Protein AF-A0AAV0WHA8-F1 (afdb_monomer_lite)

pLDDT: mean 83.79, std 8.93, range [58.94, 94.12]

Foldseek 3Di:
DLLVCVVVVVDDLVVSCVVVVPDSVLSVVLNVCVVVVNDDPVCRPVPPPDPDDQQDDPVVLVVLVVVQVVCVVVVNHDDPFNSQLVVLVVSVVVVTDDPADPVSSGRDPVNVVVSCVVPVVDDDDDPDDCDPVNVVCPDPVNVVVVVVVVVVVD

Sequence (154 aa):
MAVLAVVERSMTYDAVSIRYEVPRSTLQDQVKKVKEGKLNVQQCGLKGLGHYQKVFSIEQENVLVQYLKEMESRLFGLTQNHFKKLVFELAERNNIAHNFNKTNGLAGQDWLKGFLLRHPELSVRIPEPTSAVRAMGFNRPVVNSFYDLLKKCY

Secondary structure (DSSP, 8-state):
-HHHHHHTTSS-HHHHHHHHT--HHHHHHHHHHHHTTSS-TTTTTTS-SSS---SS-HHHHHHHHHHHHHHHHTT-PPPHHHHHHHHHHHHHHTT-----BTTTTB--HHHHHHHHHH-TT---PPPPP--HHHHHHS-HHHHHHHHHHHHHH-

Structure (mmCIF, N/CA/C/O backbone):
data_AF-A0AAV0WHA8-F1
#
_entry.id   AF-A0AAV0WHA8-F1
#
loop_
_atom_site.group_PDB
_atom_site.id
_atom_site.type_symbol
_atom_site.label_atom_id
_atom_site.label_alt_id
_atom_site.label_comp_id
_atom_site.label_asym_id
_atom_site.label_entity_id
_atom_site.label_seq_id
_atom_site.pdbx_PDB_ins_code
_atom_site.Cartn_x
_atom_site.Cartn_y
_atom_site.Cartn_z
_atom_site.occupancy
_atom_site.B_iso_or_equiv
_atom_site.auth_seq_id
_atom_site.auth_comp_id
_atom_site.auth_asym_id
_atom_site.auth_atom_id
_atom_site.pdbx_PDB_model_num
ATOM 1 N N . MET A 1 1 ? -26.537 -7.747 15.542 1.00 68.31 1 MET A N 1
ATOM 2 C CA . MET A 1 1 ? -25.565 -6.922 16.300 1.00 68.31 1 MET A CA 1
ATOM 3 C C . MET A 1 1 ? -25.850 -7.086 17.786 1.00 68.31 1 MET A C 1
ATOM 5 O O . MET A 1 1 ? -26.933 -6.715 18.222 1.00 68.31 1 MET A O 1
ATOM 9 N N . ALA A 1 2 ? -24.916 -7.652 18.555 1.00 77.00 2 ALA A N 1
ATOM 10 C CA . ALA A 1 2 ? -25.132 -7.979 19.969 1.00 77.00 2 ALA A CA 1
ATOM 11 C C . ALA A 1 2 ? -25.497 -6.750 20.833 1.00 77.00 2 ALA A C 1
ATOM 13 O O . ALA A 1 2 ? -26.384 -6.824 21.675 1.00 77.00 2 ALA A O 1
ATOM 14 N N . VAL A 1 3 ? -24.874 -5.594 20.575 1.00 79.38 3 VAL A N 1
ATOM 15 C CA . VAL A 1 3 ? -25.118 -4.351 21.333 1.00 79.38 3 VAL A CA 1
ATOM 16 C C . VAL A 1 3 ? -26.504 -3.754 21.047 1.00 79.38 3 VAL A C 1
ATOM 18 O O . VAL A 1 3 ? -27.157 -3.294 21.979 1.00 79.38 3 VAL A O 1
ATOM 21 N N . LEU A 1 4 ? -26.998 -3.824 19.801 1.00 82.38 4 LEU A N 1
ATOM 22 C CA . LEU A 1 4 ? -28.345 -3.345 19.440 1.00 82.38 4 LEU A CA 1
ATOM 23 C C . LEU A 1 4 ? -29.440 -4.093 20.213 1.00 82.38 4 LEU A C 1
ATOM 25 O O . LEU A 1 4 ? -30.304 -3.457 20.806 1.00 82.38 4 LEU A O 1
ATOM 29 N N . ALA A 1 5 ? -29.338 -5.424 20.305 1.00 80.81 5 ALA A N 1
ATOM 30 C CA . ALA A 1 5 ? -30.323 -6.258 21.001 1.00 80.81 5 ALA A CA 1
ATOM 31 C C . ALA A 1 5 ? -30.472 -5.913 22.498 1.00 80.81 5 ALA A C 1
ATOM 33 O O . ALA A 1 5 ? -31.552 -6.067 23.071 1.00 80.81 5 ALA A O 1
ATOM 34 N N . VAL A 1 6 ? -29.395 -5.428 23.127 1.00 80.75 6 VAL A N 1
ATOM 35 C CA . VAL A 1 6 ? -29.402 -4.969 24.526 1.00 80.75 6 VAL A CA 1
ATOM 36 C C . VAL A 1 6 ? -29.924 -3.533 24.645 1.00 80.75 6 VAL A C 1
ATOM 38 O O . VAL A 1 6 ? -30.650 -3.214 25.587 1.00 80.75 6 VAL A O 1
ATOM 41 N N . VAL A 1 7 ? -29.567 -2.652 23.705 1.00 79.44 7 VAL A N 1
ATOM 42 C CA . VAL A 1 7 ? -29.994 -1.240 23.698 1.00 79.44 7 VAL A CA 1
ATOM 43 C C . VAL A 1 7 ? -31.498 -1.110 23.438 1.00 79.44 7 VAL A C 1
ATOM 45 O O . VAL A 1 7 ? -32.161 -0.337 24.126 1.00 79.44 7 VAL A O 1
ATOM 48 N N . GLU A 1 8 ? -32.052 -1.929 22.544 1.00 82.06 8 GLU A N 1
ATOM 49 C CA . GLU A 1 8 ? -33.491 -2.005 22.241 1.00 82.06 8 GLU A CA 1
ATOM 50 C C . GLU A 1 8 ? -34.308 -2.712 23.342 1.00 82.06 8 GLU A C 1
ATOM 52 O O . GLU A 1 8 ? -35.505 -2.934 23.182 1.00 82.06 8 GLU A O 1
ATOM 57 N N . ARG A 1 9 ? -33.677 -3.080 24.472 1.00 74.44 9 ARG A N 1
ATOM 58 C CA . ARG A 1 9 ? -34.269 -3.845 25.591 1.00 74.44 9 ARG A CA 1
ATOM 59 C C . ARG A 1 9 ? -34.921 -5.173 25.175 1.00 74.44 9 ARG A C 1
ATOM 61 O O . ARG A 1 9 ? -35.712 -5.727 25.931 1.00 74.44 9 ARG A O 1
ATOM 68 N N . SER A 1 10 ? -34.562 -5.703 24.007 1.00 75.94 10 SER A N 1
ATOM 69 C CA . SER A 1 10 ? -35.137 -6.935 23.465 1.00 75.94 10 SER A CA 1
ATOM 70 C C . SER A 1 10 ? -34.588 -8.188 24.165 1.00 75.94 10 SER A C 1
ATOM 72 O O . SER A 1 10 ? -35.291 -9.187 24.294 1.00 75.94 10 SER A O 1
ATOM 74 N N . MET A 1 11 ? -33.341 -8.145 24.658 1.00 82.94 11 MET A N 1
ATOM 75 C CA . MET A 1 11 ? -32.681 -9.281 25.318 1.00 82.94 11 MET A CA 1
ATOM 76 C C . MET A 1 11 ? -31.846 -8.852 26.537 1.00 82.94 11 MET A C 1
ATOM 78 O O . MET A 1 11 ? -31.313 -7.742 26.590 1.00 82.94 11 MET A O 1
ATOM 82 N N . THR A 1 12 ? -31.696 -9.750 27.518 1.00 86.06 12 THR A N 1
ATOM 83 C CA . THR A 1 12 ? -30.811 -9.548 28.680 1.00 86.06 12 THR A CA 1
ATOM 84 C C . THR A 1 12 ? -29.340 -9.747 28.308 1.00 86.06 12 THR A C 1
ATOM 86 O O . THR A 1 12 ? -29.015 -10.442 27.346 1.00 86.06 12 THR A O 1
ATOM 89 N N . TYR A 1 13 ? -28.428 -9.164 29.095 1.00 85.19 13 TYR A N 1
ATOM 90 C CA . TYR A 1 13 ? -26.982 -9.286 28.863 1.00 85.19 13 TYR A CA 1
ATOM 91 C C . TYR A 1 13 ? -26.508 -10.745 28.781 1.00 85.19 13 TYR A C 1
ATOM 93 O O . TYR A 1 13 ? -25.685 -11.055 27.926 1.00 85.19 13 TYR A O 1
ATOM 101 N N . ASP A 1 14 ? -27.044 -11.636 29.622 1.00 84.75 14 ASP A N 1
ATOM 102 C CA . ASP A 1 14 ? -26.670 -13.057 29.620 1.00 84.75 14 ASP A CA 1
ATOM 103 C C . ASP A 1 14 ? -27.203 -13.787 28.382 1.00 84.75 14 ASP A C 1
ATOM 105 O O . ASP A 1 14 ? -26.461 -14.520 27.733 1.00 84.75 14 ASP A O 1
ATOM 109 N N . ALA A 1 15 ? -28.448 -13.517 27.975 1.00 86.88 15 ALA A N 1
ATOM 110 C CA . ALA A 1 15 ? -29.015 -14.100 26.759 1.00 86.88 15 ALA A CA 1
ATOM 111 C C . ALA A 1 15 ? -28.243 -13.672 25.498 1.00 86.88 15 ALA A C 1
ATOM 113 O O . ALA A 1 15 ? -28.038 -14.471 24.587 1.00 86.88 15 ALA A O 1
ATOM 114 N N . VAL A 1 16 ? -27.781 -12.419 25.447 1.00 87.12 16 VAL A N 1
ATOM 115 C CA . VAL A 1 16 ? -26.956 -11.907 24.342 1.00 87.12 16 VAL A CA 1
ATOM 116 C C . VAL A 1 16 ? -25.536 -12.463 24.400 1.00 87.12 16 VAL A C 1
ATOM 118 O O . VAL A 1 16 ? -24.985 -12.798 23.354 1.00 87.12 16 VAL A O 1
ATOM 121 N N . SER A 1 17 ? -24.957 -12.594 25.595 1.00 87.25 17 SER A N 1
ATOM 122 C CA . SER A 1 17 ? -23.616 -13.157 25.774 1.00 87.25 17 SER A CA 1
ATOM 123 C C . SER A 1 17 ? -23.542 -14.593 25.265 1.00 87.25 17 SER A C 1
ATOM 125 O O . SER A 1 17 ? -22.638 -14.918 24.502 1.00 87.25 1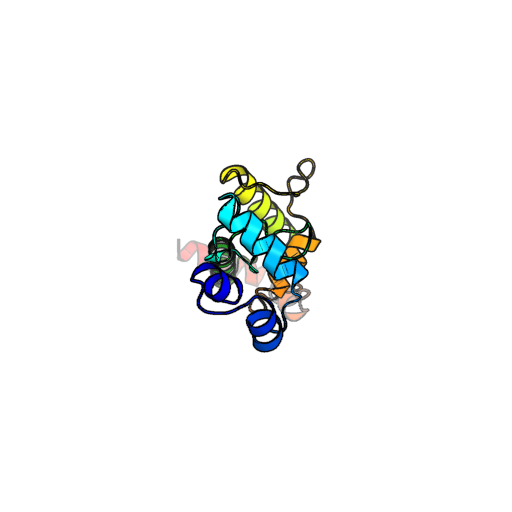7 SER A O 1
ATOM 127 N N . ILE A 1 18 ? -24.544 -15.411 25.600 1.00 87.75 18 ILE A N 1
ATOM 128 C CA . ILE A 1 18 ? -24.637 -16.802 25.147 1.00 87.75 18 ILE A CA 1
ATOM 129 C C . ILE A 1 18 ? -24.920 -16.863 23.641 1.00 87.75 18 ILE A C 1
ATOM 131 O O . ILE A 1 18 ? -24.269 -17.608 22.921 1.00 87.75 18 ILE A O 1
ATOM 135 N N . ARG A 1 19 ? -25.866 -16.058 23.139 1.00 89.00 19 ARG A N 1
ATOM 136 C CA . ARG A 1 19 ? -26.300 -16.122 21.733 1.00 89.00 19 ARG A CA 1
ATOM 137 C C . ARG A 1 19 ? -25.244 -15.649 20.734 1.00 89.00 19 ARG A C 1
ATOM 139 O O . ARG A 1 19 ? -25.228 -16.133 19.609 1.00 89.00 19 ARG A O 1
ATOM 146 N N . TYR A 1 20 ? -24.437 -14.661 21.111 1.00 84.06 20 TYR A N 1
ATOM 147 C CA . TYR A 1 20 ? -23.444 -14.044 20.227 1.00 84.06 20 TYR A CA 1
ATOM 148 C C . TYR A 1 20 ? -21.998 -14.367 20.623 1.00 84.06 20 TYR A C 1
ATOM 150 O O . TYR A 1 20 ? -21.089 -13.798 20.028 1.00 84.06 20 TYR A O 1
ATOM 158 N N . GLU A 1 21 ? -21.788 -15.221 21.630 1.00 86.25 21 GLU A N 1
ATOM 159 C CA . GLU A 1 21 ? -20.464 -15.599 22.155 1.00 86.25 21 GLU A CA 1
ATOM 160 C C . GLU A 1 21 ? -19.572 -14.394 22.510 1.00 86.25 21 GLU A C 1
ATOM 162 O O . GLU A 1 21 ? -18.347 -14.425 22.398 1.00 86.25 21 GLU A O 1
ATOM 167 N N . VAL A 1 22 ? -20.186 -13.297 22.961 1.00 84.19 22 VAL A N 1
ATOM 168 C CA . VAL A 1 22 ? -19.463 -12.095 23.398 1.00 84.19 22 VAL A CA 1
ATOM 169 C C . VAL A 1 22 ? -19.447 -12.053 24.925 1.00 84.19 22 VAL A C 1
ATOM 171 O O . VAL A 1 22 ? -20.519 -12.120 25.536 1.00 84.19 22 VAL A O 1
ATOM 174 N N . PRO A 1 23 ? -18.282 -11.877 25.579 1.00 88.12 23 PRO A N 1
ATOM 175 C CA . PRO A 1 23 ? -18.218 -11.739 27.028 1.00 88.12 23 PRO A CA 1
ATOM 176 C C . PRO A 1 23 ? -19.112 -10.609 27.553 1.00 88.12 23 PRO A C 1
ATOM 178 O O . PRO A 1 23 ? -19.154 -9.500 27.009 1.00 88.12 23 PRO A O 1
ATOM 181 N N . ARG A 1 24 ? -19.797 -10.872 28.668 1.00 87.19 24 ARG A N 1
ATOM 182 C CA . ARG A 1 24 ? -20.704 -9.914 29.320 1.00 87.19 24 ARG A CA 1
ATOM 183 C C . ARG A 1 24 ? -20.036 -8.576 29.646 1.00 87.19 24 ARG A C 1
ATOM 185 O O . ARG A 1 24 ? -20.656 -7.530 29.464 1.00 87.19 24 ARG A O 1
ATOM 192 N N . SER A 1 25 ? -18.780 -8.598 30.090 1.00 86.50 25 SER A N 1
ATOM 193 C CA . SER A 1 25 ? -17.994 -7.393 30.392 1.00 86.50 25 SER A CA 1
ATOM 194 C C . SER A 1 25 ? -17.815 -6.501 29.159 1.00 86.50 25 SER A C 1
ATOM 196 O O . SER A 1 25 ? -18.011 -5.289 29.237 1.00 86.50 25 SER A O 1
ATOM 198 N N . THR A 1 26 ? -17.531 -7.100 27.998 1.00 85.94 26 THR A N 1
ATOM 199 C CA . THR A 1 26 ? -17.419 -6.396 26.715 1.00 85.94 26 THR A CA 1
ATOM 200 C C . THR A 1 26 ? -18.753 -5.778 26.302 1.00 85.94 26 THR A C 1
ATOM 202 O O . THR A 1 26 ? -18.783 -4.626 25.873 1.00 85.94 26 THR A O 1
ATOM 205 N N . LEU A 1 27 ? -19.868 -6.496 26.477 1.00 86.69 27 LEU A N 1
ATOM 206 C CA . LEU A 1 27 ? -21.206 -5.964 26.194 1.00 86.69 27 LEU A CA 1
ATOM 207 C C . LEU A 1 27 ? -21.549 -4.773 27.098 1.00 86.69 27 LEU A C 1
ATOM 209 O O . LEU A 1 27 ? -22.040 -3.758 26.610 1.00 86.69 27 LEU A O 1
ATOM 213 N N . GLN A 1 28 ? -21.268 -4.867 28.398 1.00 87.56 28 GLN A N 1
ATOM 214 C CA . GLN A 1 28 ? -21.529 -3.787 29.353 1.00 87.56 28 GLN A CA 1
ATOM 215 C C . GLN A 1 28 ? -20.711 -2.528 29.043 1.00 87.56 28 GLN A C 1
ATOM 217 O O . GLN A 1 28 ? -21.268 -1.429 29.030 1.00 87.56 28 GLN A O 1
ATOM 222 N N . ASP A 1 29 ? -19.419 -2.679 28.747 1.00 85.31 29 ASP A N 1
ATOM 223 C CA . ASP A 1 29 ? -18.537 -1.567 28.384 1.00 85.31 29 ASP A CA 1
ATOM 224 C C . ASP A 1 29 ? -18.979 -0.887 27.073 1.00 85.31 29 ASP A C 1
ATOM 226 O O . ASP A 1 29 ? -19.076 0.340 27.002 1.00 85.31 29 ASP A O 1
ATOM 230 N N . GLN A 1 30 ? -19.345 -1.671 26.051 1.00 83.94 30 GLN A N 1
ATOM 231 C CA . GLN A 1 30 ? -19.856 -1.144 24.780 1.00 83.94 30 GLN A CA 1
ATOM 232 C C . GLN A 1 30 ? -21.196 -0.415 24.956 1.00 83.94 30 GLN A C 1
ATOM 234 O O . GLN A 1 30 ? -21.342 0.711 24.484 1.00 83.94 30 GLN A O 1
ATOM 239 N N . VAL A 1 31 ? -22.155 -0.994 25.687 1.00 85.19 31 VAL A N 1
ATOM 240 C CA . VAL A 1 31 ? -23.459 -0.357 25.958 1.00 85.19 31 VAL A CA 1
ATOM 241 C C . VAL A 1 31 ? -23.290 0.935 26.761 1.00 85.19 31 VAL A C 1
ATOM 243 O O . VAL A 1 31 ? -23.972 1.921 26.479 1.00 85.19 31 VAL A O 1
ATOM 246 N N . LYS A 1 32 ? -22.372 0.967 27.735 1.00 86.12 32 LYS A N 1
ATOM 247 C CA . LYS A 1 32 ? -22.052 2.182 28.495 1.00 8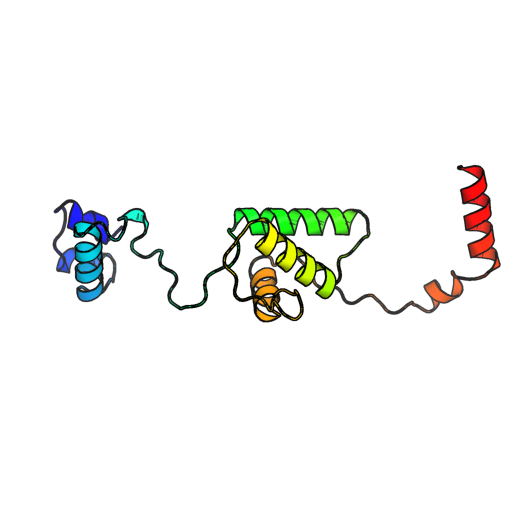6.12 32 LYS A CA 1
ATOM 248 C C . LYS A 1 32 ? -21.525 3.286 27.575 1.00 86.12 32 LYS A C 1
ATOM 250 O O . LYS A 1 32 ? -22.044 4.397 27.604 1.00 86.12 32 LYS A O 1
ATOM 255 N N . LYS A 1 33 ? -20.564 2.971 26.704 1.00 82.38 33 LYS A N 1
ATOM 256 C CA . LYS A 1 33 ? -19.991 3.928 25.740 1.00 82.38 33 LYS A CA 1
ATOM 257 C C . LYS A 1 33 ? -21.008 4.434 24.715 1.00 82.38 33 LYS A C 1
ATOM 259 O O . LYS A 1 33 ? -20.953 5.605 24.350 1.00 82.38 33 LYS A O 1
ATOM 264 N N . VAL A 1 34 ? -21.939 3.581 24.285 1.00 83.56 34 VAL A N 1
ATOM 265 C CA . VAL A 1 34 ? -23.058 3.971 23.411 1.00 83.56 34 VAL A CA 1
ATOM 266 C C . VAL A 1 34 ? -24.006 4.934 24.128 1.00 83.56 34 VAL A C 1
ATOM 268 O O . VAL A 1 34 ? -24.357 5.968 23.571 1.00 83.56 34 VAL A O 1
ATOM 271 N N . LYS A 1 35 ? -24.378 4.648 25.384 1.00 81.25 35 LYS A N 1
ATOM 272 C CA . LYS A 1 35 ? -25.239 5.535 26.190 1.00 81.25 35 LYS A CA 1
ATOM 273 C C . LYS A 1 35 ? -24.590 6.885 26.495 1.00 81.25 35 LYS A C 1
ATOM 275 O O . LYS A 1 35 ? -25.282 7.890 26.544 1.00 81.25 35 LYS A O 1
ATOM 280 N N . GLU A 1 36 ? -23.273 6.906 26.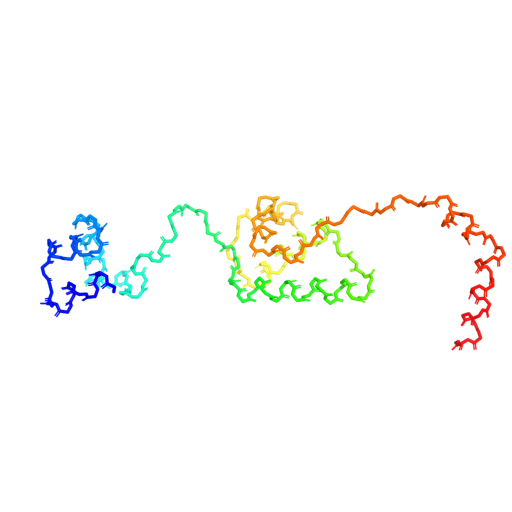679 1.00 82.50 36 GLU A N 1
ATOM 281 C CA . GLU A 1 36 ? -22.483 8.132 26.853 1.00 82.50 36 GLU A CA 1
ATOM 282 C C . GLU A 1 36 ? -22.273 8.910 25.536 1.00 82.50 36 GLU A C 1
ATOM 284 O O . GLU A 1 36 ? -21.598 9.936 25.543 1.00 82.50 36 GLU A O 1
ATOM 289 N N . GLY A 1 37 ? -22.794 8.425 24.400 1.00 76.06 37 GLY A N 1
ATOM 290 C CA . GLY A 1 37 ? -22.645 9.063 23.087 1.00 76.06 37 GLY A CA 1
ATOM 291 C C . GLY A 1 37 ? -21.236 8.967 22.486 1.00 76.06 37 GLY A C 1
ATOM 292 O O . GLY A 1 37 ? -20.965 9.568 21.452 1.00 76.06 37 GLY A O 1
ATOM 293 N N . LYS A 1 38 ? -20.327 8.206 23.108 1.00 70.44 38 LYS A N 1
ATOM 294 C CA . LYS A 1 38 ? -18.922 8.069 22.685 1.00 70.44 38 LYS A CA 1
ATOM 295 C C . LYS A 1 38 ? -18.721 7.061 21.553 1.00 70.44 38 LYS A C 1
ATOM 297 O O . LYS A 1 38 ? -17.653 7.042 20.948 1.00 70.44 38 LYS A O 1
ATOM 302 N N . LEU A 1 39 ? -19.699 6.189 21.304 1.00 69.56 39 LEU A N 1
ATOM 303 C CA . LEU A 1 39 ? -19.657 5.176 20.247 1.00 69.56 39 LEU A CA 1
ATOM 304 C C . LEU A 1 39 ? -21.021 5.047 19.568 1.00 69.56 39 LEU A C 1
ATOM 306 O O . LEU A 1 39 ? -22.048 4.965 20.238 1.00 69.56 39 LEU A O 1
ATOM 310 N N . ASN A 1 40 ? -21.022 4.970 18.238 1.00 73.25 40 ASN A N 1
ATOM 311 C CA . ASN A 1 40 ? -22.211 4.598 17.476 1.00 73.25 40 ASN A CA 1
ATOM 312 C C . ASN A 1 40 ? -22.412 3.074 17.551 1.00 73.25 40 ASN A C 1
ATOM 314 O O . ASN A 1 40 ? -21.449 2.312 17.461 1.00 73.25 40 ASN A O 1
ATOM 318 N N . VAL A 1 41 ? -23.662 2.619 17.662 1.00 67.12 41 VAL A N 1
ATOM 319 C CA . VAL A 1 41 ? -24.013 1.193 17.730 1.00 67.12 41 VAL A CA 1
ATOM 320 C C . VAL A 1 41 ? -23.548 0.414 16.497 1.00 67.12 41 VAL A C 1
ATOM 322 O O . VAL A 1 41 ? -23.214 -0.762 16.609 1.00 67.12 41 VAL A O 1
ATOM 325 N N . GLN A 1 42 ? -23.457 1.069 15.334 1.00 64.06 42 GLN A N 1
ATOM 326 C CA . GLN A 1 42 ? -22.910 0.452 14.120 1.00 64.06 42 GLN A CA 1
ATOM 327 C C . GLN A 1 42 ? -21.382 0.307 14.138 1.00 64.06 42 GLN A C 1
ATOM 329 O O . GLN A 1 42 ? -20.841 -0.520 13.416 1.00 64.06 42 GLN A O 1
ATOM 334 N N . GLN A 1 43 ? -20.683 1.074 14.979 1.00 61.88 43 GLN A N 1
ATOM 335 C CA . GLN A 1 43 ? -19.227 1.009 15.148 1.00 61.88 43 GLN A CA 1
ATOM 336 C C . GLN A 1 43 ? -18.804 0.045 16.271 1.00 61.88 43 GLN A C 1
ATOM 338 O O . GLN A 1 43 ? -17.615 -0.258 16.415 1.00 61.88 43 GLN A O 1
ATOM 343 N N . CYS A 1 44 ? -19.753 -0.468 17.062 1.00 58.94 44 CYS A N 1
ATOM 344 C CA . CYS A 1 44 ? -19.492 -1.467 18.096 1.00 58.94 44 CYS A CA 1
ATOM 345 C C . CYS A 1 44 ? -18.983 -2.775 17.469 1.00 58.94 44 CYS A C 1
ATOM 347 O O . CYS A 1 44 ? -19.708 -3.455 16.751 1.00 58.94 44 CYS A O 1
ATOM 349 N N . GLY A 1 45 ? -17.731 -3.137 17.764 1.00 61.00 45 GLY A N 1
ATOM 350 C CA . GLY A 1 45 ? -17.076 -4.345 17.240 1.00 61.00 45 GLY A CA 1
ATOM 351 C C . GLY A 1 45 ? -16.271 -4.140 15.951 1.00 61.00 45 GLY A C 1
ATOM 352 O O . GLY A 1 45 ? -15.457 -4.990 15.618 1.00 61.00 45 GLY A O 1
ATOM 353 N N . LEU A 1 46 ? -16.413 -2.993 15.276 1.00 61.19 46 LEU A N 1
ATOM 354 C CA . LEU A 1 46 ? -15.602 -2.634 14.100 1.00 61.19 46 LEU A CA 1
ATOM 355 C C . LEU A 1 46 ? -14.257 -1.995 14.461 1.00 61.19 46 LEU A C 1
ATOM 357 O O . LEU A 1 46 ? -13.424 -1.750 13.588 1.00 61.19 46 LEU A O 1
ATOM 361 N N . LYS A 1 47 ? -14.035 -1.688 15.743 1.00 62.00 47 LYS A N 1
ATOM 362 C CA . LYS A 1 47 ? -12.773 -1.112 16.196 1.00 62.00 47 LYS A CA 1
ATOM 363 C C . LYS A 1 47 ? -11.675 -2.157 16.003 1.00 62.00 47 LYS A C 1
ATOM 365 O O . LYS A 1 47 ? -11.630 -3.139 16.739 1.00 62.00 47 LYS A O 1
ATOM 370 N N . GLY A 1 48 ? -10.819 -1.940 15.003 1.00 59.12 48 GLY A N 1
ATOM 371 C CA . GLY A 1 48 ? -9.651 -2.780 14.760 1.00 59.12 48 GLY A CA 1
ATOM 372 C C . GLY A 1 48 ? -8.875 -2.962 16.060 1.00 59.12 48 GLY A C 1
ATOM 373 O O . GLY A 1 48 ? -8.551 -1.983 16.737 1.00 59.12 48 GLY A O 1
ATOM 374 N N . LEU A 1 49 ? -8.657 -4.215 16.448 1.00 60.97 49 LEU A N 1
ATOM 375 C CA . LEU A 1 49 ? -7.878 -4.543 17.633 1.00 60.97 49 LEU A CA 1
ATOM 376 C C . LEU A 1 49 ? -6.420 -4.157 17.353 1.00 60.97 49 LEU A C 1
ATOM 378 O O . LEU A 1 49 ? -5.792 -4.718 16.460 1.00 60.97 49 LEU A O 1
ATOM 382 N N . GLY A 1 50 ? -5.897 -3.181 18.099 1.00 62.19 50 GLY A N 1
ATOM 383 C CA . GLY A 1 50 ? -4.497 -2.756 18.029 1.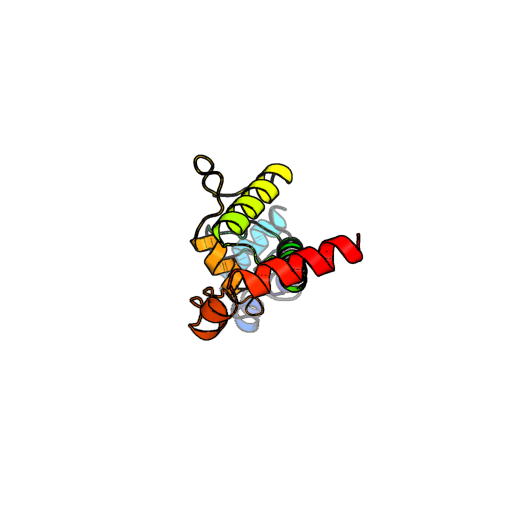00 62.19 50 GLY A CA 1
ATOM 384 C C . GLY A 1 50 ? -4.286 -1.289 17.646 1.00 62.19 50 GLY A C 1
ATOM 385 O O . GLY A 1 50 ? -5.187 -0.587 17.194 1.00 62.19 50 GLY A O 1
ATOM 386 N N . HIS A 1 51 ? -3.055 -0.821 17.859 1.00 59.69 51 HIS A N 1
ATOM 387 C CA . HIS A 1 51 ? -2.628 0.550 17.558 1.00 59.69 51 HIS A CA 1
ATOM 388 C C . HIS A 1 51 ? -2.480 0.807 16.047 1.00 59.69 51 HIS A C 1
ATOM 390 O O . HIS A 1 51 ? -2.574 1.943 15.589 1.00 59.69 51 HIS A O 1
ATOM 396 N N . TYR A 1 52 ? -2.228 -0.240 15.257 1.00 64.19 52 TYR A N 1
ATOM 397 C CA . TYR A 1 52 ? -1.911 -0.094 13.840 1.00 64.19 52 TYR A CA 1
ATOM 398 C C . TYR A 1 52 ? -3.186 0.020 13.002 1.00 64.19 52 TYR A C 1
ATOM 400 O O . TYR A 1 52 ? -3.878 -0.967 12.756 1.00 64.19 52 TYR A O 1
ATOM 408 N N . GLN A 1 53 ? -3.502 1.239 12.570 1.00 68.94 53 GLN A N 1
ATOM 409 C CA . GLN A 1 53 ? -4.626 1.507 11.676 1.00 68.94 53 GLN A CA 1
ATOM 410 C C . GLN A 1 53 ? -4.162 1.609 10.222 1.00 68.94 53 GLN A C 1
ATOM 412 O O . GLN A 1 53 ? -3.015 1.958 9.937 1.00 68.94 53 GLN A O 1
ATOM 417 N N . LYS A 1 54 ? -5.064 1.283 9.290 1.00 77.38 54 LYS A N 1
ATOM 418 C CA . LYS A 1 54 ? -4.819 1.492 7.861 1.00 77.38 54 LYS A CA 1
ATOM 419 C C . LYS A 1 54 ? -4.730 2.993 7.592 1.00 77.38 54 LYS A C 1
ATOM 421 O O . LYS A 1 54 ? -5.600 3.739 8.026 1.00 77.38 54 LYS A O 1
ATOM 426 N N . VAL A 1 55 ? -3.682 3.405 6.880 1.00 83.69 55 VAL A N 1
ATOM 427 C CA . VAL A 1 55 ? -3.461 4.816 6.523 1.00 83.69 55 VAL A CA 1
ATOM 428 C C . VAL A 1 55 ? -4.498 5.292 5.504 1.00 83.69 55 VAL A C 1
ATOM 430 O O . VAL A 1 55 ? -4.992 6.405 5.618 1.00 83.69 55 VAL A O 1
ATOM 433 N N . PHE A 1 56 ? -4.866 4.440 4.544 1.00 87.69 56 PHE A N 1
ATOM 434 C CA . PHE A 1 56 ? -5.838 4.764 3.500 1.00 87.69 56 PHE A CA 1
ATOM 435 C C . PHE A 1 56 ? -7.138 3.983 3.673 1.00 87.69 56 PHE A C 1
ATOM 437 O O . PHE A 1 56 ? -7.160 2.887 4.247 1.00 87.69 56 PHE A O 1
ATOM 444 N N . SER A 1 57 ? -8.226 4.549 3.149 1.00 88.00 57 SER A N 1
ATOM 445 C CA . SER A 1 57 ? -9.488 3.828 2.995 1.00 88.00 57 SER A CA 1
ATOM 446 C C . SER A 1 57 ? -9.383 2.776 1.886 1.00 88.00 57 SER A C 1
ATOM 448 O O . SER A 1 57 ? -8.511 2.843 1.022 1.00 88.00 57 SER A O 1
ATOM 450 N N . ILE A 1 58 ? -10.302 1.809 1.886 1.00 87.81 58 ILE A N 1
ATOM 451 C CA . ILE A 1 58 ? -10.359 0.769 0.843 1.00 87.81 58 ILE A CA 1
ATOM 452 C C . ILE A 1 58 ? -10.546 1.407 -0.543 1.00 87.81 58 ILE A C 1
ATOM 454 O O . ILE A 1 58 ? -9.934 0.979 -1.514 1.00 87.81 58 ILE A O 1
ATOM 458 N N . GLU A 1 59 ? -11.345 2.470 -0.630 1.00 89.81 59 GLU A N 1
ATOM 459 C CA . GLU A 1 59 ? -11.570 3.202 -1.878 1.00 89.81 59 GLU A CA 1
ATOM 460 C C . GLU A 1 59 ? -10.287 3.865 -2.391 1.00 89.81 59 GLU A C 1
ATOM 462 O O . GLU A 1 59 ? -9.963 3.758 -3.571 1.00 89.81 59 GLU A O 1
ATOM 467 N N . GLN A 1 60 ? -9.515 4.490 -1.500 1.00 90.69 60 GLN A N 1
ATOM 468 C CA . GLN A 1 60 ? -8.228 5.094 -1.849 1.00 90.69 60 GLN A CA 1
ATOM 469 C C . GLN A 1 60 ? -7.200 4.041 -2.279 1.00 90.69 60 GLN A C 1
ATOM 471 O O . GLN A 1 60 ? -6.465 4.260 -3.242 1.00 90.69 60 GLN A O 1
ATOM 476 N N . GLU A 1 61 ? -7.163 2.887 -1.605 1.00 91.94 61 GLU A N 1
ATOM 477 C CA . GLU A 1 61 ? -6.310 1.766 -2.016 1.00 91.94 61 GLU A CA 1
ATOM 478 C C . GLU A 1 61 ? -6.696 1.261 -3.414 1.00 91.94 61 GLU A C 1
ATOM 480 O O . GLU A 1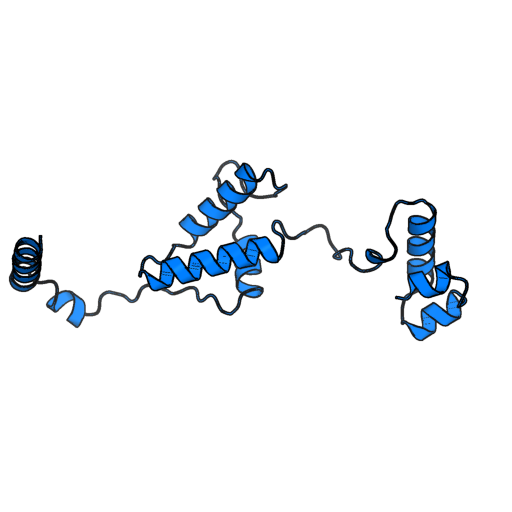 61 ? -5.817 1.080 -4.254 1.00 91.94 61 GLU A O 1
ATOM 485 N N . ASN A 1 62 ? -7.991 1.152 -3.723 1.00 91.75 62 ASN A N 1
ATOM 486 C CA . ASN A 1 62 ? -8.459 0.742 -5.050 1.00 91.75 62 ASN A CA 1
ATOM 487 C C . ASN A 1 62 ? -8.051 1.724 -6.158 1.00 91.75 62 ASN A C 1
ATOM 489 O O . ASN A 1 62 ? -7.665 1.292 -7.244 1.00 91.75 62 ASN A O 1
ATOM 493 N N . VAL A 1 63 ? -8.080 3.034 -5.891 1.00 93.06 63 VAL A N 1
ATOM 494 C CA . VAL A 1 63 ? -7.586 4.045 -6.844 1.00 93.06 63 VAL A CA 1
ATOM 495 C C . VAL A 1 63 ? -6.088 3.857 -7.111 1.00 93.06 63 VAL A C 1
ATOM 497 O O . VAL A 1 63 ? -5.656 3.912 -8.263 1.00 93.06 63 VAL A O 1
ATOM 500 N N . LEU A 1 64 ? -5.292 3.572 -6.075 1.00 93.06 64 LEU A N 1
ATOM 501 C CA . LEU A 1 64 ? -3.860 3.282 -6.228 1.00 93.06 64 LEU A CA 1
ATOM 502 C C . LEU A 1 64 ? -3.612 2.007 -7.048 1.00 93.06 64 LEU A C 1
ATOM 504 O O . LEU A 1 64 ? -2.724 1.990 -7.901 1.00 93.06 64 LEU A O 1
ATOM 508 N N . VAL A 1 65 ? -4.395 0.951 -6.816 1.00 93.12 65 VAL A N 1
ATOM 509 C CA . VAL A 1 65 ? -4.324 -0.301 -7.587 1.00 93.12 65 VAL A CA 1
ATOM 510 C C . VAL A 1 65 ? -4.655 -0.050 -9.055 1.00 93.12 65 VAL A C 1
ATOM 512 O O . VAL A 1 65 ? -3.937 -0.524 -9.936 1.00 93.12 65 VAL A O 1
ATOM 515 N N . GLN A 1 66 ? -5.716 0.710 -9.328 1.00 93.50 66 GLN A N 1
ATOM 516 C CA . GLN A 1 66 ? -6.121 1.049 -10.688 1.00 93.50 66 GLN A CA 1
ATOM 517 C C . GLN A 1 66 ? -5.021 1.833 -11.413 1.00 93.50 66 GLN A C 1
ATOM 519 O O . GLN A 1 66 ? -4.644 1.477 -12.528 1.00 93.50 66 GLN A O 1
ATOM 524 N N . TYR A 1 67 ? -4.427 2.821 -10.742 1.00 92.50 67 TYR A N 1
ATOM 525 C CA . TYR A 1 67 ? -3.299 3.577 -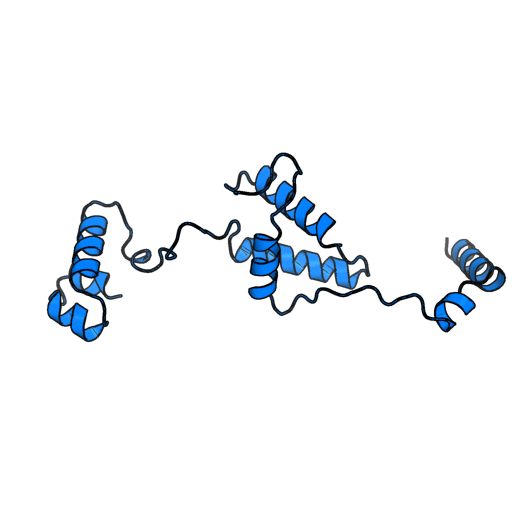11.280 1.00 92.50 67 TYR A CA 1
ATOM 526 C C . TYR A 1 67 ? -2.090 2.683 -11.605 1.00 92.50 67 TYR A C 1
ATOM 528 O O . TYR A 1 67 ? -1.480 2.818 -12.666 1.00 92.50 67 TYR A O 1
ATOM 536 N N . LEU A 1 68 ? -1.754 1.726 -10.731 1.00 91.31 68 LEU A N 1
ATOM 537 C CA . LEU A 1 68 ? -0.668 0.774 -10.990 1.00 91.31 68 LEU A CA 1
ATOM 538 C C . LEU A 1 68 ? -0.937 -0.088 -12.232 1.00 91.31 68 LEU A C 1
ATOM 540 O O . LEU A 1 68 ? -0.029 -0.274 -13.042 1.00 91.31 68 LEU A O 1
ATOM 544 N N . LYS A 1 69 ? -2.174 -0.564 -12.412 1.00 90.44 69 LYS A N 1
ATOM 545 C CA . LYS A 1 69 ? -2.577 -1.356 -13.586 1.00 90.44 69 LYS A CA 1
ATOM 546 C C . LYS A 1 69 ? -2.518 -0.543 -14.877 1.00 90.44 69 LYS A C 1
ATOM 548 O O . LYS A 1 69 ? -2.054 -1.040 -15.901 1.00 90.44 69 LYS A O 1
ATOM 553 N N . GLU A 1 70 ? -2.943 0.715 -14.839 1.00 90.81 70 GLU A N 1
ATOM 554 C CA . GLU A 1 70 ? -2.855 1.615 -15.993 1.00 90.81 70 GLU A CA 1
ATOM 555 C C . GLU A 1 70 ? -1.404 1.874 -16.397 1.00 90.81 70 GLU A C 1
ATOM 557 O O . GLU A 1 70 ? -1.065 1.805 -17.580 1.00 90.81 70 GLU A O 1
ATOM 562 N N . MET A 1 71 ? -0.529 2.104 -15.423 1.00 88.69 71 MET A N 1
ATOM 563 C CA . MET A 1 71 ? 0.901 2.289 -15.659 1.00 88.69 71 MET A CA 1
ATOM 564 C C . MET A 1 71 ? 1.559 1.019 -16.217 1.00 88.69 71 MET A C 1
ATOM 566 O O . MET A 1 71 ? 2.332 1.093 -17.175 1.00 88.69 71 MET A O 1
ATOM 570 N N . GLU A 1 72 ? 1.189 -0.156 -15.699 1.00 87.38 72 GLU A N 1
ATOM 571 C CA . GLU A 1 72 ? 1.632 -1.447 -16.236 1.00 87.38 72 GLU A CA 1
ATOM 572 C C . GLU A 1 72 ? 1.173 -1.654 -17.689 1.00 87.38 72 GLU A C 1
ATOM 574 O O . GLU A 1 72 ? 1.980 -2.049 -18.530 1.00 87.38 72 GLU A O 1
ATOM 579 N N . SER A 1 73 ? -0.081 -1.319 -18.017 1.00 86.31 73 SER A N 1
ATOM 580 C CA . SER A 1 73 ? -0.624 -1.456 -19.380 1.00 86.31 73 SER A CA 1
ATOM 581 C C . SER A 1 73 ? 0.132 -0.621 -20.422 1.00 86.31 73 SER A C 1
ATOM 583 O O . SER A 1 73 ? 0.179 -0.975 -21.598 1.00 86.31 73 SER A O 1
ATOM 585 N N . ARG A 1 74 ? 0.776 0.465 -19.979 1.00 86.88 74 ARG A N 1
ATOM 586 C CA . ARG A 1 74 ? 1.600 1.362 -20.802 1.00 86.88 74 ARG A CA 1
ATOM 587 C C . ARG A 1 74 ? 3.084 0.989 -20.783 1.00 86.88 74 ARG A C 1
ATOM 589 O O . ARG A 1 74 ? 3.910 1.785 -21.217 1.00 86.88 74 ARG A O 1
ATOM 596 N N . LEU A 1 75 ? 3.428 -0.190 -20.256 1.00 80.88 75 LEU A N 1
ATOM 597 C CA . LEU A 1 75 ? 4.800 -0.681 -20.074 1.00 80.88 75 LEU A CA 1
ATOM 598 C C . LEU A 1 75 ? 5.674 0.219 -19.176 1.00 80.88 75 LEU A C 1
ATOM 600 O O . LEU A 1 75 ? 6.897 0.083 -19.158 1.00 80.88 75 LEU A O 1
ATOM 604 N N . PHE A 1 76 ? 5.057 1.097 -18.380 1.00 81.38 76 PHE A N 1
ATOM 605 C CA . PHE A 1 76 ? 5.722 1.966 -17.410 1.00 81.38 76 PHE A CA 1
ATOM 606 C C . PHE A 1 76 ? 5.511 1.427 -15.992 1.00 81.38 76 PHE A C 1
ATOM 608 O O . PHE A 1 76 ? 4.804 2.003 -15.169 1.00 81.38 76 PHE A O 1
ATOM 615 N N . GLY A 1 77 ? 6.142 0.293 -15.687 1.00 80.44 77 GLY A N 1
ATOM 616 C CA . GLY A 1 77 ? 6.102 -0.281 -14.343 1.00 80.44 77 GLY A CA 1
ATOM 617 C C . GLY A 1 77 ? 6.734 0.650 -13.300 1.00 80.44 77 GLY A C 1
ATOM 618 O O . GLY A 1 77 ? 7.871 1.097 -13.452 1.00 80.44 77 GLY A O 1
ATOM 619 N N . LEU A 1 78 ? 6.017 0.920 -12.208 1.00 85.31 78 LEU A N 1
ATOM 620 C CA . LEU A 1 78 ? 6.545 1.692 -11.083 1.00 85.31 78 LEU A CA 1
ATOM 621 C C . LEU A 1 78 ? 7.432 0.820 -10.191 1.00 85.31 78 LEU A C 1
ATOM 623 O O . LEU A 1 78 ? 7.024 -0.228 -9.693 1.00 85.31 78 LEU A O 1
ATOM 627 N N . THR A 1 79 ? 8.648 1.291 -9.920 1.00 88.94 79 THR A N 1
ATOM 628 C CA . THR A 1 79 ? 9.509 0.685 -8.898 1.00 88.94 79 THR A CA 1
ATOM 629 C C . THR A 1 79 ? 8.890 0.861 -7.511 1.00 88.94 79 THR A C 1
ATOM 631 O O . THR A 1 79 ? 8.280 1.892 -7.225 1.00 88.94 79 THR A O 1
ATOM 634 N N . GLN A 1 80 ? 9.152 -0.074 -6.593 1.00 89.62 80 GLN A N 1
ATOM 635 C CA . GLN A 1 80 ? 8.688 0.016 -5.201 1.00 89.62 80 GLN A CA 1
ATOM 636 C C . GLN A 1 80 ? 9.043 1.349 -4.523 1.00 89.62 80 GLN A C 1
ATOM 638 O O . GLN A 1 80 ? 8.239 1.883 -3.768 1.00 89.62 80 GLN A O 1
ATOM 643 N N . ASN A 1 81 ? 10.230 1.908 -4.781 1.00 90.62 81 ASN A N 1
ATOM 644 C CA . ASN A 1 81 ? 10.631 3.192 -4.198 1.00 90.62 81 ASN A CA 1
ATOM 645 C C . ASN A 1 81 ? 9.820 4.368 -4.754 1.00 90.62 81 ASN A C 1
ATOM 647 O O . ASN A 1 81 ? 9.368 5.206 -3.978 1.00 90.62 81 ASN A O 1
ATOM 651 N N . HIS A 1 82 ? 9.578 4.397 -6.067 1.00 90.94 82 HIS A N 1
ATOM 652 C CA . HIS A 1 82 ? 8.724 5.410 -6.688 1.00 90.94 82 HIS A CA 1
ATOM 653 C C . HIS A 1 82 ? 7.290 5.316 -6.170 1.00 90.94 82 HIS A C 1
ATOM 655 O O . HIS A 1 82 ? 6.699 6.331 -5.813 1.00 90.94 82 HIS A O 1
ATOM 661 N N . PHE A 1 83 ? 6.764 4.097 -6.036 1.00 92.44 83 PHE A N 1
ATOM 662 C CA . PHE A 1 83 ? 5.443 3.882 -5.458 1.00 92.44 83 PHE A CA 1
ATOM 663 C C . PHE A 1 83 ? 5.374 4.339 -3.992 1.00 92.44 83 PHE A C 1
ATOM 665 O O . PHE A 1 83 ? 4.477 5.093 -3.633 1.00 92.44 83 PHE A O 1
ATOM 672 N N . LYS A 1 84 ? 6.361 3.989 -3.153 1.00 92.94 84 LYS A N 1
ATOM 673 C CA . LYS A 1 84 ? 6.433 4.457 -1.753 1.00 92.94 84 LYS A CA 1
ATOM 674 C C . LYS A 1 84 ? 6.495 5.982 -1.636 1.00 92.94 84 LYS A C 1
ATOM 676 O O . LYS A 1 84 ? 5.932 6.530 -0.690 1.00 92.94 84 LYS A O 1
ATOM 681 N N . LYS A 1 85 ? 7.167 6.657 -2.571 1.00 94.06 85 LYS A N 1
ATOM 682 C CA . LYS A 1 85 ? 7.222 8.123 -2.631 1.00 94.06 85 LYS A CA 1
ATOM 683 C C . LYS A 1 85 ? 5.873 8.720 -3.030 1.00 94.06 85 LYS A C 1
ATOM 685 O O . LYS A 1 85 ? 5.384 9.613 -2.350 1.00 94.06 85 LYS A O 1
ATOM 690 N N . LEU A 1 86 ? 5.236 8.170 -4.065 1.00 93.19 86 LEU A N 1
ATOM 691 C CA . LEU A 1 86 ? 3.899 8.579 -4.503 1.00 93.19 86 LEU A CA 1
ATOM 692 C C . LEU A 1 86 ? 2.882 8.456 -3.368 1.00 93.19 86 LEU A C 1
ATOM 694 O O . LEU A 1 86 ? 2.112 9.377 -3.123 1.00 93.19 86 LEU A O 1
ATOM 698 N N . VAL A 1 87 ? 2.911 7.338 -2.644 1.00 93.56 87 VAL A N 1
ATOM 699 C CA . VAL A 1 87 ? 2.024 7.093 -1.503 1.00 93.56 87 VAL A CA 1
ATOM 700 C C . VAL A 1 87 ? 2.247 8.119 -0.389 1.00 93.56 87 VAL A C 1
ATOM 702 O O . VAL A 1 87 ? 1.277 8.616 0.178 1.00 93.56 87 VAL A O 1
ATOM 705 N N . PHE A 1 88 ? 3.502 8.462 -0.086 1.00 94.00 88 PHE A N 1
ATOM 706 C CA . PHE A 1 88 ? 3.823 9.503 0.893 1.00 94.00 88 PHE A CA 1
ATOM 707 C C . PHE A 1 88 ? 3.276 10.870 0.463 1.00 94.00 88 PHE A C 1
ATOM 709 O O . PHE A 1 88 ? 2.566 11.517 1.229 1.00 94.00 88 PHE A O 1
ATOM 716 N N . GLU A 1 89 ? 3.536 11.279 -0.780 1.00 92.94 89 GLU A N 1
ATOM 717 C CA . GLU A 1 89 ? 3.039 12.549 -1.321 1.00 92.94 89 GLU A CA 1
ATOM 718 C C . GLU A 1 89 ? 1.508 12.611 -1.336 1.00 92.94 89 GLU A C 1
ATOM 720 O O . GLU A 1 89 ? 0.927 13.649 -1.027 1.00 92.94 89 GLU A O 1
ATOM 725 N N . LEU A 1 90 ? 0.844 11.502 -1.669 1.00 92.94 90 LEU A N 1
ATOM 726 C CA . LEU A 1 90 ? -0.613 11.414 -1.675 1.00 92.94 90 LEU A CA 1
ATOM 727 C C . LEU A 1 90 ? -1.193 11.535 -0.261 1.00 92.94 90 LEU A C 1
ATOM 729 O O . LEU A 1 90 ? -2.248 12.143 -0.088 1.00 92.94 90 LEU A O 1
ATOM 733 N N . ALA A 1 91 ? -0.508 10.994 0.746 1.00 92.12 91 ALA A N 1
ATOM 734 C CA . ALA A 1 91 ? -0.926 11.107 2.137 1.00 92.12 91 ALA A CA 1
ATOM 735 C C . ALA A 1 91 ? -0.774 12.545 2.665 1.00 92.12 91 ALA A C 1
ATOM 737 O O . ALA A 1 91 ? -1.727 13.083 3.228 1.00 92.12 91 ALA A O 1
ATOM 738 N N . GLU A 1 92 ? 0.370 13.187 2.409 1.00 93.00 92 GLU A N 1
ATOM 739 C CA . GLU A 1 92 ? 0.633 14.580 2.804 1.00 93.00 92 GLU A CA 1
ATOM 740 C C . GLU A 1 92 ? -0.321 15.556 2.087 1.00 93.00 92 GLU A C 1
ATOM 742 O O . GLU A 1 92 ? -0.947 16.395 2.733 1.00 93.00 92 GLU A O 1
ATOM 747 N N . ARG A 1 93 ? -0.531 15.415 0.767 1.00 92.88 93 ARG A N 1
ATOM 748 C CA . ARG A 1 93 ? -1.442 16.296 0.002 1.00 92.88 93 ARG A CA 1
ATOM 749 C C . ARG A 1 93 ? -2.899 16.188 0.442 1.00 92.88 93 ARG A C 1
ATOM 751 O O . ARG A 1 93 ? -3.611 17.187 0.434 1.00 92.88 93 ARG A O 1
ATOM 758 N N . ASN A 1 94 ? -3.337 14.993 0.827 1.00 90.06 94 ASN A N 1
ATOM 759 C CA . ASN A 1 94 ? -4.692 14.766 1.326 1.00 90.06 94 ASN A CA 1
ATOM 760 C C . ASN A 1 94 ? -4.821 15.004 2.842 1.00 90.06 94 ASN A C 1
ATOM 762 O O . ASN A 1 94 ? -5.888 14.750 3.396 1.00 90.06 94 ASN A O 1
ATOM 766 N N . ASN A 1 95 ? -3.765 15.488 3.515 1.00 89.12 95 ASN A N 1
ATOM 767 C CA . ASN A 1 95 ? -3.712 15.711 4.966 1.00 89.12 95 ASN A CA 1
ATOM 768 C C . ASN A 1 95 ? -4.134 14.479 5.790 1.00 89.12 95 ASN A C 1
ATOM 770 O O . ASN A 1 95 ? -4.798 14.586 6.823 1.00 89.12 95 ASN A O 1
ATOM 774 N N . ILE A 1 96 ? -3.761 13.288 5.322 1.00 88.12 96 ILE A N 1
ATOM 775 C CA . ILE A 1 96 ? -4.082 12.026 5.986 1.00 88.12 96 ILE A CA 1
ATOM 776 C C . ILE A 1 96 ? -3.064 11.790 7.100 1.00 88.12 96 ILE A C 1
ATOM 778 O O . ILE A 1 96 ? -1.858 11.845 6.878 1.00 88.12 96 ILE A O 1
ATOM 782 N N . ALA A 1 97 ? -3.533 11.481 8.308 1.00 86.12 97 ALA A N 1
ATOM 783 C CA . ALA A 1 97 ? -2.641 11.141 9.409 1.00 86.12 97 ALA A CA 1
ATOM 784 C C . ALA A 1 97 ? -1.896 9.825 9.117 1.00 86.12 97 ALA A C 1
ATOM 786 O O . ALA A 1 97 ? -2.510 8.768 8.967 1.00 86.12 97 ALA A O 1
ATOM 787 N N . HIS A 1 98 ? -0.565 9.878 9.068 1.00 87.31 98 HIS A N 1
ATOM 788 C CA . HIS A 1 98 ? 0.274 8.718 8.774 1.00 87.31 98 HIS A CA 1
ATOM 789 C C . HIS A 1 98 ? 1.532 8.661 9.643 1.00 87.31 98 HIS A C 1
ATOM 791 O O . HIS A 1 98 ? 2.065 9.678 10.084 1.00 87.31 98 HIS A O 1
ATOM 797 N N . ASN A 1 99 ? 2.059 7.449 9.826 1.00 84.81 99 ASN A N 1
ATOM 798 C CA . ASN A 1 99 ? 3.316 7.181 10.535 1.00 84.81 99 ASN A CA 1
ATOM 799 C C . ASN A 1 99 ? 4.528 7.051 9.590 1.00 84.81 99 ASN A C 1
ATOM 801 O O . ASN A 1 99 ? 5.562 6.507 9.975 1.00 84.81 99 ASN A O 1
ATOM 805 N N . PHE A 1 100 ? 4.387 7.493 8.337 1.00 88.62 100 PHE A N 1
ATOM 806 C CA . PHE A 1 100 ? 5.451 7.404 7.343 1.00 88.62 100 PHE A CA 1
ATOM 807 C C . PHE A 1 100 ? 6.671 8.239 7.718 1.00 88.62 100 PHE A C 1
ATOM 809 O O . PHE A 1 100 ? 6.596 9.202 8.483 1.00 88.62 100 PHE A O 1
ATOM 816 N N . ASN A 1 101 ? 7.812 7.860 7.147 1.00 86.06 101 ASN A N 1
ATOM 817 C CA . ASN A 1 101 ? 9.067 8.524 7.430 1.00 86.06 101 ASN A CA 1
ATOM 818 C C . ASN A 1 101 ? 9.115 9.880 6.707 1.00 86.06 101 ASN A C 1
ATOM 820 O O . ASN A 1 101 ? 9.291 9.933 5.489 1.00 86.06 101 ASN A O 1
ATOM 824 N N . LYS A 1 102 ? 9.004 10.966 7.481 1.00 86.69 102 LYS A N 1
ATOM 825 C CA . LYS A 1 102 ? 9.052 12.346 6.982 1.00 86.69 102 LYS A CA 1
ATOM 826 C C . LYS A 1 102 ? 10.449 12.812 6.570 1.00 86.69 102 LYS A C 1
ATOM 828 O O . LYS A 1 102 ? 10.544 13.684 5.719 1.00 86.69 102 LYS A O 1
ATOM 833 N N . THR A 1 103 ? 11.525 12.247 7.127 1.00 87.19 103 THR A N 1
ATOM 834 C CA . THR A 1 103 ? 12.893 12.640 6.742 1.00 87.19 103 THR A CA 1
ATOM 835 C C . THR A 1 103 ? 13.257 12.096 5.368 1.00 87.19 103 THR A C 1
ATOM 837 O O . THR A 1 103 ? 13.850 12.803 4.561 1.00 87.19 103 THR A O 1
ATOM 840 N N . ASN A 1 104 ? 12.852 10.858 5.081 1.00 86.25 104 ASN A N 1
ATOM 841 C CA . ASN A 1 104 ? 13.101 10.225 3.787 1.00 86.25 104 ASN A CA 1
ATOM 842 C C . ASN A 1 104 ? 11.994 10.509 2.757 1.00 86.25 104 ASN A C 1
ATOM 844 O O . ASN A 1 104 ? 12.214 10.294 1.568 1.00 86.25 104 ASN A O 1
ATOM 848 N N . GLY A 1 105 ? 10.810 10.952 3.196 1.00 89.31 105 GLY A N 1
ATOM 849 C CA . GLY A 1 105 ? 9.660 11.218 2.327 1.00 89.31 105 GLY A CA 1
ATOM 850 C C . GLY A 1 105 ? 9.110 9.957 1.655 1.00 89.31 105 GLY A C 1
ATOM 851 O O . GLY A 1 105 ? 8.787 9.966 0.468 1.00 89.31 105 GLY A O 1
ATOM 852 N N . LEU A 1 106 ? 9.077 8.839 2.386 1.00 92.75 106 LEU A N 1
ATOM 853 C CA . LEU A 1 106 ? 8.710 7.525 1.853 1.00 92.75 106 LEU A CA 1
ATOM 854 C C . LEU A 1 106 ? 7.735 6.798 2.779 1.00 92.75 106 LEU A C 1
ATOM 856 O O . LEU A 1 106 ? 7.897 6.792 4.005 1.00 92.75 106 LEU A O 1
ATOM 860 N N . ALA A 1 107 ? 6.776 6.094 2.177 1.00 91.38 107 ALA A N 1
ATOM 861 C CA . ALA A 1 107 ? 5.971 5.108 2.885 1.00 91.38 107 ALA A CA 1
ATOM 862 C C . ALA A 1 107 ? 6.847 3.956 3.417 1.00 91.38 107 ALA A C 1
ATOM 864 O O . ALA A 1 107 ? 7.850 3.572 2.810 1.00 91.38 107 ALA A O 1
ATOM 865 N N . GLY A 1 108 ? 6.469 3.402 4.570 1.00 89.62 108 GLY A N 1
ATOM 866 C CA . GLY A 1 108 ? 7.220 2.332 5.230 1.00 89.62 108 GLY A CA 1
ATOM 867 C C . GLY A 1 108 ? 7.169 0.999 4.475 1.00 89.62 108 GLY A C 1
ATOM 868 O O . GLY A 1 108 ? 6.213 0.703 3.757 1.00 89.62 108 GLY A O 1
ATOM 869 N N . GLN A 1 109 ? 8.184 0.153 4.679 1.00 89.56 109 GLN A N 1
ATOM 870 C CA . GLN A 1 109 ? 8.234 -1.174 4.055 1.00 89.56 109 GLN A CA 1
ATOM 871 C C . GLN A 1 109 ? 7.097 -2.084 4.545 1.00 89.56 109 GLN A C 1
ATOM 873 O O . GLN A 1 109 ? 6.536 -2.841 3.755 1.00 89.56 109 GLN A O 1
ATOM 878 N N . ASP A 1 110 ? 6.722 -1.986 5.822 1.00 89.00 110 ASP A N 1
ATOM 879 C CA . ASP A 1 110 ? 5.621 -2.771 6.392 1.00 89.00 110 ASP A CA 1
ATOM 880 C C . ASP A 1 110 ? 4.266 -2.361 5.820 1.00 89.00 110 ASP A C 1
ATOM 882 O O . ASP A 1 110 ? 3.425 -3.216 5.541 1.00 89.00 110 ASP A O 1
ATOM 886 N N . TRP A 1 111 ? 4.082 -1.063 5.553 1.00 90.75 111 TRP A N 1
ATOM 887 C CA . TRP A 1 111 ? 2.889 -0.578 4.870 1.00 90.75 111 TRP A CA 1
ATOM 888 C C . TRP A 1 111 ? 2.785 -1.180 3.464 1.00 90.75 111 TRP A C 1
ATOM 890 O O . TRP A 1 111 ? 1.734 -1.714 3.113 1.00 90.75 111 TRP A O 1
ATOM 900 N N . LEU A 1 112 ? 3.885 -1.178 2.697 1.00 91.00 112 LEU A N 1
ATOM 901 C CA . LEU A 1 112 ? 3.919 -1.758 1.351 1.00 91.00 112 LEU A CA 1
ATOM 902 C C . LEU A 1 112 ? 3.612 -3.262 1.367 1.00 91.00 112 LEU A C 1
ATOM 904 O O . LEU A 1 112 ? 2.810 -3.730 0.564 1.00 91.00 112 LEU A O 1
ATOM 908 N N . LYS A 1 113 ? 4.211 -4.018 2.297 1.00 89.94 113 LYS A N 1
ATOM 909 C CA . LYS A 1 113 ? 3.912 -5.450 2.470 1.00 89.94 113 LYS A CA 1
ATOM 910 C C . LYS A 1 113 ? 2.433 -5.674 2.775 1.00 89.94 113 LYS A C 1
ATOM 912 O O . LYS A 1 113 ? 1.804 -6.520 2.152 1.00 89.94 113 LYS A O 1
ATOM 917 N N . GLY A 1 114 ? 1.872 -4.897 3.702 1.00 90.00 114 GLY A N 1
ATOM 918 C CA . GLY A 1 114 ? 0.456 -4.975 4.042 1.00 90.00 114 GLY A CA 1
ATOM 919 C C . GLY A 1 114 ? -0.450 -4.648 2.854 1.00 90.00 114 GLY A C 1
ATOM 920 O O . GLY A 1 114 ? -1.451 -5.329 2.659 1.00 90.00 114 GLY A O 1
ATOM 921 N N . PHE A 1 115 ? -0.104 -3.629 2.065 1.00 91.06 115 PHE A N 1
ATOM 922 C CA . PHE A 1 115 ? -0.837 -3.253 0.856 1.00 91.06 115 PHE A CA 1
ATOM 923 C C . PHE A 1 115 ? -0.850 -4.396 -0.169 1.00 91.06 115 PHE A C 1
ATOM 925 O O . PHE A 1 115 ? -1.916 -4.792 -0.623 1.00 91.06 115 PHE A O 1
ATOM 932 N N . LEU A 1 116 ? 0.304 -5.006 -0.449 1.00 90.75 116 LEU A N 1
ATOM 933 C CA . LEU A 1 116 ? 0.393 -6.145 -1.371 1.00 90.75 116 LEU A CA 1
ATOM 934 C C . LEU A 1 116 ? -0.349 -7.390 -0.862 1.00 90.75 116 LEU A C 1
ATOM 936 O O . LEU A 1 116 ? -0.945 -8.110 -1.652 1.00 90.75 116 LEU A O 1
ATOM 940 N N . LEU A 1 117 ? -0.368 -7.632 0.454 1.00 90.50 117 LEU A N 1
ATOM 941 C CA . LEU A 1 117 ? -1.150 -8.729 1.042 1.00 90.50 117 LEU A CA 1
ATOM 942 C C . LEU A 1 117 ? -2.664 -8.540 0.869 1.00 90.50 117 LEU A C 1
ATOM 944 O O . LEU A 1 117 ? -3.392 -9.524 0.780 1.00 90.50 117 LEU A O 1
ATOM 948 N N . ARG A 1 118 ? -3.143 -7.291 0.846 1.00 90.19 118 ARG A N 1
ATOM 949 C CA . ARG A 1 118 ? -4.560 -6.974 0.602 1.00 90.19 118 ARG A CA 1
ATOM 950 C C . ARG A 1 118 ? -4.934 -7.052 -0.876 1.00 90.19 118 ARG A C 1
ATOM 952 O O . ARG A 1 118 ? -6.092 -7.323 -1.172 1.00 90.19 118 ARG A O 1
ATOM 959 N N . HIS A 1 119 ? -3.960 -6.842 -1.758 1.00 90.44 119 HIS A N 1
ATOM 960 C CA . HIS A 1 119 ? -4.134 -6.774 -3.206 1.00 90.44 119 HIS A CA 1
ATOM 961 C C . HIS A 1 119 ? -3.286 -7.839 -3.918 1.00 90.44 119 HIS A C 1
ATOM 963 O O . HIS A 1 119 ? -2.284 -7.498 -4.558 1.00 90.44 119 HIS A O 1
ATOM 969 N N . PRO A 1 120 ? -3.651 -9.135 -3.810 1.00 88.38 120 PRO A N 1
ATOM 970 C CA . PRO A 1 120 ? -2.898 -10.233 -4.420 1.00 88.38 120 PRO A CA 1
ATOM 971 C C . PRO A 1 120 ? -2.873 -10.181 -5.957 1.00 88.38 120 PRO A C 1
ATOM 973 O O . PRO A 1 120 ? -2.060 -10.858 -6.580 1.00 88.38 120 PRO A O 1
ATOM 976 N N . GLU A 1 121 ? -3.731 -9.372 -6.582 1.00 87.88 121 GLU A N 1
ATOM 977 C CA . GLU A 1 121 ? -3.707 -9.083 -8.015 1.00 87.88 121 GLU A CA 1
ATOM 978 C C . GLU A 1 121 ? -2.464 -8.296 -8.465 1.00 87.88 121 GLU A C 1
ATOM 980 O O . GLU A 1 121 ? -2.172 -8.246 -9.659 1.00 87.88 121 GLU A O 1
ATOM 985 N N . LEU A 1 122 ? -1.732 -7.674 -7.535 1.00 86.88 122 LEU A N 1
ATOM 986 C CA . LEU A 1 122 ? -0.501 -6.947 -7.825 1.00 86.88 122 LEU A CA 1
ATOM 987 C C . LEU A 1 122 ? 0.717 -7.857 -7.645 1.00 86.88 122 LEU A C 1
ATOM 989 O O . LEU A 1 122 ? 1.041 -8.291 -6.540 1.00 86.88 122 LEU A O 1
ATOM 993 N N . SER A 1 123 ? 1.458 -8.090 -8.729 1.00 78.94 123 SER A N 1
ATOM 994 C CA . SER A 1 123 ? 2.710 -8.852 -8.685 1.00 78.94 123 SER A CA 1
ATOM 995 C C . SER A 1 123 ? 3.927 -7.929 -8.635 1.00 78.94 123 SER A C 1
ATOM 997 O O . SER A 1 123 ? 4.119 -7.102 -9.529 1.00 78.94 123 SER A O 1
ATOM 999 N N . VAL A 1 124 ? 4.809 -8.115 -7.651 1.00 80.25 124 VAL A N 1
ATOM 1000 C CA . VAL A 1 124 ? 6.155 -7.525 -7.693 1.00 80.25 124 VAL A CA 1
ATOM 1001 C C . VAL A 1 124 ? 7.000 -8.355 -8.651 1.00 80.25 124 VAL A C 1
ATOM 1003 O O . VAL A 1 124 ? 7.312 -9.508 -8.361 1.00 80.25 124 VAL A O 1
ATOM 1006 N N . ARG A 1 125 ? 7.381 -7.771 -9.788 1.00 78.62 125 ARG A N 1
ATOM 1007 C CA . ARG A 1 125 ? 8.248 -8.438 -10.763 1.00 78.62 125 ARG A CA 1
ATOM 1008 C C . ARG A 1 125 ? 9.699 -8.037 -10.565 1.00 78.62 125 ARG A C 1
ATOM 1010 O O . ARG A 1 125 ? 10.009 -6.875 -10.302 1.00 78.62 125 ARG A O 1
ATOM 1017 N N . ILE A 1 126 ? 10.579 -9.013 -10.727 1.00 74.25 126 ILE A N 1
ATOM 1018 C CA . ILE A 1 126 ? 12.008 -8.776 -10.890 1.00 74.25 126 ILE A CA 1
ATOM 1019 C C . ILE A 1 126 ? 12.225 -8.583 -12.394 1.00 74.25 126 ILE A C 1
ATOM 1021 O O . ILE A 1 126 ? 11.741 -9.413 -13.167 1.00 74.25 126 ILE A O 1
ATOM 1025 N N . PRO A 1 127 ? 12.877 -7.494 -12.834 1.00 70.94 127 PRO A N 1
ATOM 1026 C CA . PRO A 1 127 ? 13.200 -7.336 -14.243 1.00 70.94 127 PRO A CA 1
ATOM 1027 C C . PRO A 1 127 ? 14.061 -8.518 -14.686 1.00 70.94 127 PRO A C 1
ATOM 1029 O O . PRO A 1 127 ? 15.066 -8.834 -14.046 1.00 70.94 127 PRO A O 1
ATOM 1032 N N . GLU A 1 128 ? 13.656 -9.184 -15.765 1.00 71.00 128 GLU A N 1
ATOM 1033 C CA . GLU A 1 128 ? 14.469 -10.248 -16.342 1.00 71.00 128 GLU A CA 1
ATOM 1034 C C . GLU A 1 128 ? 15.823 -9.669 -16.779 1.00 71.00 128 GLU A C 1
ATOM 1036 O O . GLU A 1 128 ? 15.850 -8.626 -17.448 1.00 71.00 128 GLU A O 1
ATOM 1041 N N . PRO A 1 129 ? 16.946 -10.326 -16.437 1.00 73.25 129 PRO A N 1
ATOM 1042 C CA . PRO A 1 129 ? 18.241 -9.975 -16.998 1.00 73.25 129 PRO A CA 1
ATOM 1043 C C . PRO A 1 129 ? 18.156 -9.971 -18.524 1.00 73.25 129 PRO A C 1
ATOM 1045 O O . PRO A 1 129 ? 17.492 -10.825 -19.115 1.00 73.25 129 PRO A O 1
ATOM 1048 N N . THR A 1 130 ? 18.835 -9.025 -19.175 1.00 74.88 130 THR A N 1
ATOM 1049 C CA . THR A 1 130 ? 18.898 -8.971 -20.638 1.00 74.88 130 THR A CA 1
ATOM 1050 C C . THR A 1 130 ? 19.383 -10.317 -21.168 1.00 74.88 130 THR A C 1
ATOM 1052 O O . THR A 1 130 ? 20.542 -10.683 -20.983 1.00 74.88 130 THR A O 1
ATOM 1055 N N . SER A 1 131 ? 18.495 -11.074 -21.814 1.00 78.50 131 SER A N 1
ATOM 1056 C CA . SER A 1 131 ? 18.868 -12.353 -22.408 1.00 78.50 131 SER A CA 1
ATOM 1057 C C . SER A 1 131 ? 19.889 -12.131 -23.526 1.00 78.50 131 SER A C 1
ATOM 1059 O O . SER A 1 131 ? 19.890 -11.084 -24.180 1.00 78.50 131 SER A O 1
ATOM 1061 N N . ALA A 1 132 ? 20.742 -13.126 -23.788 1.00 75.75 132 ALA A N 1
ATOM 1062 C CA . ALA A 1 132 ? 21.752 -13.040 -24.846 1.00 75.75 132 ALA A CA 1
ATOM 1063 C C . ALA A 1 132 ? 21.137 -12.668 -26.211 1.00 75.75 132 ALA A C 1
ATOM 1065 O O . ALA A 1 132 ? 21.709 -11.883 -26.958 1.00 75.75 132 ALA A O 1
ATOM 1066 N N . VAL A 1 133 ? 19.924 -13.155 -26.500 1.00 77.69 133 VAL A N 1
ATOM 1067 C CA . VAL A 1 133 ? 19.158 -12.817 -27.713 1.00 77.69 133 VAL A CA 1
ATOM 1068 C C . VAL A 1 133 ? 18.776 -11.335 -27.753 1.00 77.69 133 VAL A C 1
ATOM 1070 O O . VAL A 1 133 ? 18.937 -10.686 -28.784 1.00 77.69 133 VAL A O 1
ATOM 1073 N N . ARG A 1 134 ? 18.317 -10.769 -26.628 1.00 79.81 134 ARG A N 1
ATOM 1074 C CA . ARG A 1 134 ? 17.951 -9.348 -26.537 1.00 79.81 134 ARG A CA 1
ATOM 1075 C C . ARG A 1 134 ? 19.189 -8.447 -26.645 1.00 79.81 134 ARG A C 1
ATOM 1077 O O . ARG A 1 134 ? 19.115 -7.409 -27.291 1.00 79.81 134 ARG A O 1
ATOM 1084 N N . ALA A 1 135 ? 20.331 -8.878 -26.102 1.00 79.19 135 ALA A N 1
ATOM 1085 C CA . ALA A 1 135 ? 21.616 -8.194 -26.268 1.00 79.19 135 ALA A CA 1
ATOM 1086 C C . ALA A 1 135 ? 22.120 -8.236 -27.724 1.00 79.19 135 ALA A C 1
ATOM 1088 O O . ALA A 1 135 ? 22.533 -7.210 -28.256 1.00 79.19 135 ALA A O 1
ATOM 1089 N N . MET A 1 136 ? 22.023 -9.388 -28.398 1.00 78.19 136 MET A N 1
ATOM 1090 C CA . MET A 1 136 ? 22.392 -9.531 -29.815 1.00 78.19 136 MET A CA 1
ATOM 1091 C C . MET A 1 136 ? 21.499 -8.703 -30.752 1.00 78.19 136 MET A C 1
ATOM 1093 O O . MET A 1 136 ? 21.980 -8.169 -31.754 1.00 78.19 136 MET A O 1
ATOM 1097 N N . GLY A 1 137 ? 20.212 -8.561 -30.419 1.00 78.62 137 GLY A N 1
ATOM 1098 C CA . GLY A 1 137 ? 19.274 -7.705 -31.148 1.00 78.62 137 GLY A CA 1
ATOM 1099 C C . GLY A 1 137 ? 19.538 -6.204 -30.978 1.00 78.62 137 GLY A C 1
ATOM 1100 O O . GLY A 1 137 ? 19.178 -5.420 -31.849 1.00 78.62 137 GLY A O 1
ATOM 1101 N N . PHE A 1 138 ? 20.216 -5.792 -29.903 1.00 80.00 138 PHE A N 1
ATOM 1102 C CA . PHE A 1 138 ? 20.549 -4.393 -29.618 1.00 80.00 138 PHE A CA 1
ATOM 1103 C C . PHE A 1 138 ? 21.880 -3.972 -30.268 1.00 80.00 138 PHE A C 1
ATOM 1105 O O . PHE A 1 138 ? 22.780 -3.434 -29.624 1.00 80.00 138 PHE A O 1
ATOM 1112 N N . ASN A 1 139 ? 22.031 -4.252 -31.564 1.00 87.56 139 ASN A N 1
ATOM 1113 C CA . ASN A 1 139 ? 23.234 -3.935 -32.332 1.00 87.56 139 ASN A CA 1
ATOM 1114 C C . ASN A 1 139 ? 23.075 -2.631 -33.139 1.00 87.56 139 ASN A C 1
ATOM 1116 O O . ASN A 1 139 ? 21.969 -2.192 -33.453 1.00 87.56 139 ASN A O 1
ATOM 1120 N N . ARG A 1 140 ? 24.204 -2.001 -33.489 1.00 89.38 140 ARG A N 1
ATOM 1121 C CA . ARG A 1 140 ? 24.238 -0.714 -34.206 1.00 89.38 140 ARG A CA 1
ATOM 1122 C C . ARG A 1 140 ? 23.381 -0.682 -35.487 1.00 89.38 140 ARG A C 1
ATOM 1124 O O . ARG A 1 140 ? 22.640 0.286 -35.639 1.00 89.38 140 ARG A O 1
ATOM 1131 N N . PRO A 1 141 ? 23.435 -1.677 -36.397 1.00 90.25 141 PRO A N 1
ATOM 1132 C CA . PRO A 1 141 ? 22.606 -1.634 -37.601 1.00 90.25 141 PRO A CA 1
ATOM 1133 C C . PRO A 1 141 ? 21.102 -1.746 -37.308 1.00 90.25 141 PRO A C 1
ATOM 1135 O O . PRO A 1 141 ? 20.327 -0.997 -37.899 1.00 90.25 141 PRO A O 1
ATOM 1138 N N . VAL A 1 142 ? 20.682 -2.595 -36.362 1.00 86.12 142 VAL A N 1
ATOM 1139 C CA . VAL A 1 142 ? 19.266 -2.720 -35.964 1.00 86.12 142 VAL A CA 1
ATOM 1140 C C . VAL A 1 142 ? 18.761 -1.422 -35.330 1.00 86.12 142 VAL A C 1
ATOM 1142 O O . VAL A 1 142 ? 17.708 -0.915 -35.716 1.00 86.12 142 VAL A O 1
ATOM 1145 N N . VAL A 1 143 ? 19.536 -0.827 -34.421 1.00 88.44 143 VAL A N 1
ATOM 1146 C CA . VAL A 1 143 ? 19.178 0.448 -33.780 1.00 88.44 143 VAL A CA 1
ATOM 1147 C C . VAL A 1 143 ? 19.086 1.582 -34.805 1.00 88.44 143 VAL A C 1
ATOM 1149 O O . VAL A 1 143 ? 18.121 2.344 -34.782 1.00 88.44 143 VAL A O 1
ATOM 1152 N N . ASN A 1 144 ? 20.029 1.672 -35.747 1.00 92.81 144 ASN A N 1
ATOM 1153 C CA . ASN A 1 144 ? 19.968 2.671 -36.817 1.00 92.81 144 ASN A CA 1
ATOM 1154 C C . ASN A 1 144 ? 18.698 2.508 -37.666 1.00 92.81 144 ASN A C 1
ATOM 1156 O O . ASN A 1 144 ? 17.984 3.484 -37.878 1.00 92.81 144 ASN A O 1
ATOM 1160 N N . SER A 1 145 ? 18.366 1.275 -38.066 1.00 89.12 145 SER A N 1
ATOM 1161 C CA . SER A 1 145 ? 17.163 1.009 -38.866 1.00 89.12 145 SER A CA 1
ATOM 1162 C C . SER A 1 145 ? 15.864 1.395 -38.149 1.00 89.12 145 SER A C 1
ATOM 1164 O O . SER A 1 145 ? 14.943 1.915 -38.778 1.00 89.12 145 SER A O 1
ATOM 1166 N N . PHE A 1 146 ? 15.804 1.220 -36.825 1.00 88.06 146 PHE A N 1
ATOM 1167 C CA . PHE A 1 146 ? 14.679 1.672 -36.009 1.00 88.06 146 PHE A CA 1
ATOM 1168 C C . PHE A 1 146 ? 14.529 3.200 -36.041 1.00 88.06 146 PHE A C 1
ATOM 1170 O O . PHE A 1 146 ? 13.431 3.704 -36.274 1.00 88.06 146 PHE A O 1
ATOM 1177 N N . TYR A 1 147 ? 15.624 3.946 -35.863 1.00 91.69 147 TYR A N 1
ATOM 1178 C CA . TYR A 1 147 ? 15.583 5.412 -35.906 1.00 91.69 147 TYR A CA 1
ATOM 1179 C C . TYR A 1 147 ? 15.292 5.965 -37.305 1.00 91.69 147 TYR A C 1
ATOM 1181 O O . TYR A 1 147 ? 14.604 6.979 -37.424 1.00 91.69 147 TYR A O 1
ATOM 1189 N N . ASP A 1 148 ? 15.760 5.297 -38.359 1.00 94.12 148 ASP A N 1
ATOM 1190 C CA . ASP A 1 148 ? 15.444 5.668 -39.740 1.00 94.12 148 ASP A CA 1
ATOM 1191 C C . ASP A 1 148 ? 13.955 5.474 -40.059 1.00 94.12 148 ASP A C 1
ATOM 1193 O O . ASP A 1 148 ? 13.370 6.286 -40.774 1.00 94.12 148 ASP A O 1
ATOM 1197 N N . LEU A 1 149 ? 13.318 4.435 -39.507 1.00 90.50 149 LEU A N 1
ATOM 1198 C CA . LEU A 1 149 ? 11.866 4.252 -39.588 1.00 90.50 149 LEU A CA 1
ATOM 1199 C C . LEU A 1 149 ? 11.115 5.314 -38.776 1.00 90.50 149 LEU A C 1
ATOM 1201 O O . LEU A 1 149 ? 10.158 5.898 -39.275 1.00 90.50 149 LEU A O 1
ATOM 1205 N N . LEU A 1 150 ? 11.577 5.618 -37.562 1.00 90.44 150 LEU A N 1
ATOM 1206 C CA . LEU A 1 150 ? 10.989 6.656 -36.707 1.00 90.44 150 LEU A CA 1
ATOM 1207 C C . LEU A 1 150 ? 10.962 8.028 -37.392 1.00 90.44 150 LEU A C 1
ATOM 1209 O O . LEU A 1 150 ? 9.932 8.693 -37.365 1.00 90.44 150 LEU A O 1
ATOM 1213 N N . LYS A 1 151 ? 12.057 8.411 -38.060 1.00 92.44 151 LYS A N 1
ATOM 1214 C CA . LYS A 1 151 ? 12.163 9.651 -38.854 1.00 92.44 151 LYS A CA 1
ATOM 1215 C C . LYS A 1 151 ? 11.278 9.688 -40.101 1.00 92.44 151 LYS A C 1
ATOM 1217 O O . LYS A 1 151 ? 11.176 10.734 -40.721 1.00 92.44 151 LYS A O 1
ATOM 1222 N N . LYS A 1 152 ? 10.738 8.550 -40.545 1.00 89.69 152 LYS A N 1
ATOM 1223 C CA . LYS A 1 152 ? 9.783 8.498 -41.663 1.00 89.69 152 LYS A CA 1
ATOM 1224 C C . LYS A 1 152 ? 8.338 8.620 -41.187 1.00 89.69 152 LYS A C 1
ATOM 1226 O O . LYS A 1 152 ? 7.478 8.995 -41.975 1.00 89.69 152 LYS A O 1
ATOM 1231 N N . CYS A 1 153 ? 8.066 8.240 -39.939 1.00 78.50 153 CYS A N 1
ATOM 1232 C CA . CYS A 1 153 ? 6.733 8.299 -39.339 1.00 78.50 153 CYS A CA 1
ATOM 1233 C C . CYS A 1 153 ? 6.429 9.642 -38.657 1.00 78.50 153 CYS A C 1
ATOM 1235 O O . CYS A 1 153 ? 5.260 9.920 -38.398 1.00 78.50 153 CYS A O 1
ATOM 1237 N N . TYR A 1 154 ? 7.457 10.440 -38.372 1.00 61.50 154 TYR A N 1
ATOM 1238 C CA . TYR A 1 154 ? 7.384 11.822 -37.894 1.00 61.50 154 TYR A CA 1
ATOM 1239 C C . TYR A 1 154 ? 7.943 12.763 -38.953 1.00 61.50 154 TYR A C 1
ATOM 1241 O O . TYR A 1 154 ? 7.385 13.871 -39.095 1.00 61.50 154 TYR A O 1
#

Radius of gyration: 26.48 Å; chains: 1; bounding box: 59×33×72 Å

Organism: NCBI:txid13131